Protein AF-A0A929J506-F1 (afdb_monomer)

Radius of gyration: 18.13 Å; Cα contacts (8 Å, |Δi|>4): 39; chains: 1; bounding box: 48×22×49 Å

Mean predicted aligned error: 9.11 Å

Foldseek 3Di:
DDPVVVVVVVVPPPPPQVADPQLRDRDDPCVVVVCCQVPPPHGSVVVVVDDDDPVVVVVVQVCCVVPVVRDDDDDD

Secondary structure (DSSP, 8-state):
--HHHHHHHHT-------B-TTT--B--TTHHHHHHHHSSSS-HHHHHH----HHHHHHHHHHHHHHT-PPPPP--

Solvent-accessible surface area (backbone atoms only — not comparable to full-atom values): 4893 Å² total; per-residue (Å²): 141,56,75,72,62,55,58,60,62,68,71,67,66,69,76,78,68,52,51,40,88,87,48,65,44,67,65,54,91,67,36,67,59,51,49,60,67,61,44,72,88,43,57,39,67,63,62,67,68,57,88,63,57,73,67,54,47,50,52,49,53,53,46,33,40,77,75,68,68,44,76,85,79,81,87,127

Sequence (76 aa):
MNIITIVILVLSGSLLSNIDKESGMIISENWELVKTNCTGCHTAPLVTSQRNNRDGWIEIIRWMQDKQGLWQFDVD

pLDDT: mean 86.14, std 16.33, range [53.59, 98.19]

Structure (mmCIF, N/CA/C/O backbone):
data_AF-A0A929J506-F1
#
_entry.id   AF-A0A929J506-F1
#
loop_
_atom_site.group_PDB
_atom_site.id
_atom_site.type_symbol
_atom_site.label_atom_id
_atom_site.label_alt_id
_atom_site.label_comp_id
_atom_site.label_asym_id
_atom_site.label_entity_id
_atom_site.label_seq_id
_atom_site.pdbx_PDB_ins_code
_atom_site.Cartn_x
_atom_site.Cartn_y
_atom_site.Cartn_z
_atom_site.occupancy
_atom_site.B_iso_or_equiv
_atom_site.auth_seq_id
_atom_site.auth_comp_id
_atom_site.auth_asym_id
_atom_site.auth_atom_id
_atom_site.pdbx_PDB_model_num
ATOM 1 N N . MET A 1 1 ? 31.308 -10.857 -31.218 1.00 55.31 1 MET A N 1
ATOM 2 C CA . MET A 1 1 ? 30.037 -10.111 -31.110 1.00 55.31 1 MET A CA 1
ATOM 3 C C . MET A 1 1 ? 29.062 -10.758 -32.083 1.00 55.31 1 MET A C 1
ATOM 5 O O . MET A 1 1 ? 29.245 -10.606 -33.280 1.00 55.31 1 MET A O 1
ATOM 9 N N . ASN A 1 2 ? 28.181 -11.637 -31.594 1.00 57.31 2 ASN A N 1
ATOM 10 C CA . ASN A 1 2 ? 27.374 -12.534 -32.432 1.00 57.31 2 ASN A CA 1
ATOM 11 C C . ASN A 1 2 ? 25.965 -11.949 -32.625 1.00 57.31 2 ASN A C 1
ATOM 13 O O . ASN A 1 2 ? 25.406 -11.391 -31.683 1.00 57.31 2 ASN A O 1
ATOM 17 N N 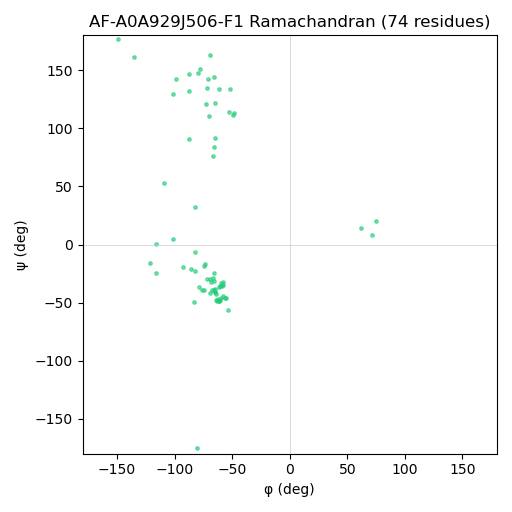. ILE A 1 3 ? 25.381 -12.092 -33.817 1.00 61.53 3 ILE A N 1
ATOM 18 C CA . ILE A 1 3 ? 24.043 -11.567 -34.158 1.00 61.53 3 ILE A CA 1
ATOM 19 C C . ILE A 1 3 ? 22.970 -12.135 -33.210 1.00 61.53 3 ILE A C 1
ATOM 21 O O . ILE A 1 3 ? 22.048 -11.424 -32.819 1.00 61.53 3 ILE A O 1
ATOM 25 N N . ILE A 1 4 ? 23.158 -13.371 -32.735 1.00 61.50 4 ILE A N 1
ATOM 26 C CA . ILE A 1 4 ? 22.299 -14.020 -31.729 1.00 61.50 4 ILE A CA 1
ATOM 27 C C . ILE A 1 4 ? 22.274 -13.233 -30.403 1.00 61.50 4 ILE A C 1
ATOM 29 O O . ILE A 1 4 ? 21.235 -13.131 -29.758 1.00 61.50 4 ILE A O 1
ATOM 33 N N . THR A 1 5 ? 23.393 -12.617 -30.011 1.00 56.31 5 THR A N 1
ATOM 34 C CA . THR A 1 5 ? 23.508 -11.825 -28.775 1.00 56.31 5 THR A CA 1
ATOM 35 C C . THR A 1 5 ? 22.753 -10.493 -28.868 1.00 56.31 5 THR A C 1
ATOM 37 O O . THR A 1 5 ? 22.253 -10.005 -27.860 1.00 56.31 5 THR A O 1
ATOM 40 N N . ILE A 1 6 ? 22.627 -9.917 -30.069 1.00 57.94 6 ILE A N 1
ATOM 41 C CA . ILE A 1 6 ? 21.907 -8.653 -30.298 1.00 57.94 6 ILE A CA 1
ATOM 42 C C . ILE A 1 6 ? 20.390 -8.867 -30.223 1.00 57.94 6 ILE A C 1
ATOM 44 O O . ILE A 1 6 ? 19.692 -8.049 -29.635 1.00 57.94 6 ILE A O 1
ATOM 48 N N . VAL A 1 7 ? 19.879 -9.987 -30.744 1.00 58.59 7 VAL A N 1
ATOM 49 C CA . VAL A 1 7 ? 18.437 -10.301 -30.730 1.00 58.59 7 VAL A CA 1
ATOM 50 C C . VAL A 1 7 ? 17.911 -10.515 -29.305 1.00 58.59 7 VAL A C 1
ATOM 52 O O . VAL A 1 7 ? 16.835 -10.029 -28.971 1.00 58.59 7 VAL A O 1
ATOM 55 N N . ILE A 1 8 ? 18.692 -11.168 -28.436 1.00 58.16 8 ILE A N 1
ATOM 56 C CA . ILE A 1 8 ? 18.324 -11.394 -27.026 1.00 58.16 8 ILE A CA 1
ATOM 57 C C . ILE A 1 8 ? 18.241 -10.071 -26.243 1.00 58.16 8 ILE A C 1
ATOM 59 O O . ILE A 1 8 ? 17.407 -9.937 -25.352 1.00 58.16 8 ILE A O 1
ATOM 63 N N . LEU A 1 9 ? 19.052 -9.068 -26.596 1.00 55.03 9 LEU A N 1
ATOM 64 C CA . LEU A 1 9 ? 19.055 -7.768 -25.918 1.00 55.03 9 LEU A CA 1
ATOM 65 C C . LEU A 1 9 ? 17.776 -6.947 -26.177 1.00 55.03 9 LEU A C 1
ATOM 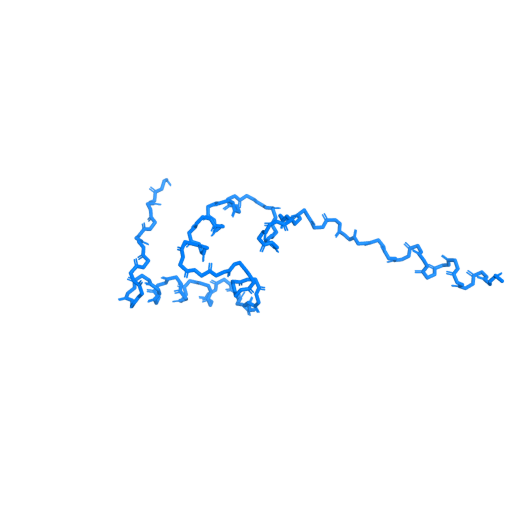67 O O . LEU A 1 9 ? 17.366 -6.169 -25.321 1.00 55.03 9 LEU A O 1
ATOM 71 N N . VAL A 1 10 ? 17.146 -7.123 -27.343 1.00 57.59 10 VAL A N 1
ATOM 72 C CA . VAL A 1 10 ? 15.979 -6.333 -27.788 1.00 57.59 10 VAL A CA 1
ATOM 73 C C . VAL A 1 10 ? 14.661 -6.851 -27.187 1.00 57.59 10 VAL A C 1
ATOM 75 O O . VAL A 1 10 ? 13.705 -6.093 -27.053 1.00 57.59 10 VAL A O 1
ATOM 78 N N . LEU A 1 11 ? 14.610 -8.118 -26.762 1.00 55.44 11 LEU A N 1
ATOM 79 C CA . LEU A 1 11 ? 13.432 -8.747 -26.139 1.00 55.44 11 LEU A CA 1
ATOM 80 C C . LEU A 1 11 ? 13.275 -8.445 -24.640 1.00 55.44 11 LEU A C 1
ATOM 82 O O . LEU A 1 11 ? 12.238 -8.755 -24.061 1.00 55.44 11 LEU A O 1
ATOM 86 N N . SER A 1 12 ? 14.253 -7.784 -24.020 1.00 58.19 12 SER A N 1
ATOM 87 C CA . SER A 1 12 ? 14.202 -7.325 -22.624 1.00 58.19 12 SER A CA 1
ATOM 88 C C . SER A 1 12 ? 13.446 -6.004 -22.469 1.00 58.19 12 SER A C 1
ATOM 90 O O . SER A 1 12 ? 13.793 -5.179 -21.624 1.00 58.19 12 SER A O 1
ATOM 92 N N . GLY A 1 13 ? 12.436 -5.769 -23.311 1.00 53.59 13 GLY A N 1
ATOM 93 C CA . GLY A 1 13 ? 11.493 -4.678 -23.135 1.00 53.59 13 GLY A CA 1
ATOM 94 C C . GLY A 1 13 ? 10.696 -4.936 -21.868 1.00 53.59 13 GLY A C 1
ATOM 95 O O . GLY A 1 13 ? 9.613 -5.512 -21.921 1.00 53.59 13 GLY A O 1
ATOM 96 N N . SER A 1 14 ? 11.250 -4.545 -20.723 1.00 59.41 14 SER A N 1
ATOM 97 C CA . SER A 1 14 ? 10.504 -4.400 -19.487 1.00 59.41 14 SER A CA 1
ATOM 98 C C . SER A 1 14 ? 9.275 -3.575 -19.845 1.00 59.41 14 SER A C 1
ATOM 100 O O . SER A 1 14 ? 9.416 -2.401 -20.194 1.00 59.41 14 SER A O 1
ATOM 102 N N . LEU A 1 15 ? 8.076 -4.172 -19.804 1.00 57.34 15 LEU A N 1
ATOM 103 C CA . LEU A 1 15 ? 6.872 -3.371 -19.638 1.00 57.34 15 LEU A CA 1
ATOM 104 C C . LEU A 1 15 ? 7.204 -2.457 -18.462 1.00 57.34 15 LEU A C 1
ATOM 106 O O . LEU A 1 15 ? 7.463 -2.954 -17.366 1.00 57.34 15 LEU A O 1
ATOM 110 N N . LEU A 1 16 ? 7.311 -1.154 -18.710 1.00 58.78 16 LEU A N 1
ATOM 111 C CA . LEU A 1 16 ? 7.489 -0.153 -17.670 1.00 58.78 16 LEU A CA 1
ATOM 112 C C . LEU A 1 16 ? 6.194 -0.156 -16.861 1.00 58.78 16 LEU A C 1
ATOM 114 O O . LEU A 1 16 ? 5.334 0.701 -17.035 1.00 58.78 16 LEU A O 1
ATOM 118 N N . SER A 1 17 ? 6.015 -1.167 -16.011 1.00 64.62 17 SER A N 1
ATOM 119 C CA . SER A 1 17 ? 5.108 -1.079 -14.889 1.00 64.62 17 SER A CA 1
ATOM 120 C C . SER A 1 17 ? 5.543 0.178 -14.164 1.00 64.62 17 SER A C 1
ATOM 122 O O . SER A 1 17 ? 6.692 0.278 -13.721 1.00 64.62 17 SER A O 1
ATOM 124 N N . ASN A 1 18 ? 4.663 1.169 -14.161 1.00 88.69 18 ASN A N 1
ATOM 125 C CA . ASN A 1 18 ? 4.865 2.400 -13.433 1.00 88.69 18 ASN A CA 1
ATOM 126 C C . ASN A 1 18 ? 4.865 1.970 -11.961 1.00 88.69 18 ASN A C 1
ATOM 128 O O . ASN A 1 18 ? 3.816 1.704 -11.401 1.00 88.69 18 ASN A O 1
ATOM 132 N N . ILE A 1 19 ? 6.038 1.663 -11.412 1.00 94.50 19 ILE A N 1
ATOM 133 C CA . ILE A 1 19 ? 6.198 1.158 -10.050 1.00 94.50 19 ILE A CA 1
ATOM 134 C C . ILE A 1 19 ? 6.654 2.333 -9.207 1.00 94.50 19 ILE A C 1
ATOM 136 O O . ILE A 1 19 ? 7.626 3.012 -9.554 1.00 94.50 19 ILE A O 1
ATOM 140 N N . ASP A 1 20 ? 5.976 2.549 -8.088 1.00 95.69 20 ASP A N 1
ATOM 141 C CA . ASP A 1 20 ? 6.426 3.507 -7.094 1.00 95.69 20 ASP A CA 1
ATOM 142 C C . ASP A 1 20 ? 7.757 3.038 -6.502 1.00 95.69 20 ASP A C 1
ATOM 144 O O . ASP A 1 20 ? 7.860 1.943 -5.947 1.00 95.69 20 ASP A O 1
ATOM 148 N N . LYS A 1 21 ? 8.792 3.871 -6.621 1.00 94.31 21 LYS A N 1
ATOM 149 C CA . LYS A 1 21 ? 10.159 3.501 -6.221 1.00 94.31 21 LYS A CA 1
ATOM 150 C C . LYS A 1 21 ? 10.300 3.274 -4.720 1.00 94.31 21 LYS A C 1
ATOM 152 O O . LYS A 1 21 ? 11.218 2.574 -4.307 1.00 94.31 21 LYS A O 1
ATOM 157 N N . GLU A 1 22 ? 9.432 3.885 -3.921 1.00 94.00 22 GLU A N 1
ATOM 158 C CA . GLU A 1 22 ? 9.470 3.771 -2.466 1.00 94.00 22 GLU A CA 1
ATOM 159 C C . GLU A 1 22 ? 8.758 2.504 -1.979 1.00 94.00 22 GLU A C 1
ATOM 161 O O . GLU A 1 22 ? 9.313 1.744 -1.189 1.00 94.00 22 GLU A O 1
ATOM 166 N N . SER A 1 23 ? 7.534 2.260 -2.455 1.00 95.88 23 SER A N 1
ATOM 167 C CA . SER A 1 23 ? 6.706 1.149 -1.972 1.00 95.88 23 SER A CA 1
ATOM 168 C C . SER A 1 23 ? 6.835 -0.140 -2.784 1.00 95.88 23 SER A C 1
ATOM 170 O O . SER A 1 23 ? 6.467 -1.207 -2.295 1.00 95.88 23 SER A O 1
ATOM 172 N N . GLY A 1 24 ? 7.320 -0.070 -4.025 1.00 95.00 24 GLY A N 1
ATOM 173 C CA . GLY A 1 24 ? 7.295 -1.197 -4.958 1.00 95.00 24 GLY A CA 1
ATOM 174 C C . GLY A 1 24 ? 5.894 -1.535 -5.486 1.00 95.00 24 GLY A C 1
ATOM 175 O O . GLY A 1 24 ? 5.729 -2.558 -6.149 1.00 95.00 24 GLY A O 1
ATOM 176 N N . MET A 1 25 ? 4.881 -0.707 -5.201 1.00 95.56 25 MET A N 1
ATOM 177 C CA . MET A 1 25 ? 3.512 -0.900 -5.683 1.00 95.56 25 MET A CA 1
ATOM 178 C C . MET A 1 25 ? 3.360 -0.464 -7.142 1.00 95.56 25 MET A C 1
ATOM 180 O O . MET A 1 25 ? 4.038 0.448 -7.613 1.00 95.56 25 MET A O 1
ATOM 184 N N . ILE A 1 26 ? 2.425 -1.098 -7.850 1.00 93.94 26 ILE A N 1
ATOM 185 C CA . ILE A 1 26 ? 2.026 -0.684 -9.197 1.00 93.94 26 ILE A CA 1
ATOM 186 C C . ILE A 1 26 ? 1.201 0.607 -9.091 1.00 93.94 26 ILE A C 1
ATOM 188 O O . ILE A 1 26 ? 0.137 0.625 -8.472 1.00 93.94 26 ILE A O 1
ATOM 192 N N . ILE A 1 27 ? 1.676 1.667 -9.738 1.00 95.06 27 ILE A N 1
ATOM 193 C CA . ILE A 1 27 ? 0.986 2.943 -9.915 1.00 95.06 27 ILE A CA 1
ATOM 194 C C . ILE A 1 27 ? -0.182 2.716 -10.876 1.00 95.06 27 ILE A C 1
ATOM 196 O O . ILE A 1 27 ? -0.013 2.437 -12.064 1.00 95.06 27 ILE A O 1
ATOM 200 N N . SER A 1 28 ? -1.380 2.803 -10.315 1.00 93.69 28 SER A N 1
ATOM 201 C CA . SER A 1 28 ? -2.679 2.644 -10.971 1.00 93.69 28 SER A CA 1
ATOM 202 C C . SER A 1 28 ? -3.703 3.516 -10.247 1.00 93.69 28 SER A C 1
ATOM 204 O O . SER A 1 28 ? -3.366 4.166 -9.263 1.00 93.69 28 SER A O 1
ATOM 206 N N . GLU A 1 29 ? -4.944 3.585 -10.713 1.00 94.31 29 GLU A N 1
ATOM 207 C CA . GLU A 1 29 ? -5.973 4.354 -10.010 1.00 94.31 29 GLU A CA 1
ATOM 208 C C . GLU A 1 29 ? -6.053 3.958 -8.519 1.00 94.31 29 GLU A C 1
ATOM 210 O O . GLU A 1 29 ? -6.031 2.776 -8.179 1.00 94.31 29 GLU A O 1
ATOM 215 N N . ASN A 1 30 ? -6.103 4.952 -7.626 1.00 92.44 30 ASN A N 1
ATOM 216 C CA . ASN A 1 30 ? -6.176 4.782 -6.167 1.00 92.44 30 ASN A CA 1
ATOM 217 C C . ASN A 1 30 ? -4.983 4.063 -5.498 1.00 92.44 30 ASN A C 1
ATOM 219 O O . ASN A 1 30 ? -5.064 3.702 -4.322 1.00 92.44 30 ASN A O 1
ATOM 223 N N . TRP A 1 31 ? -3.844 3.889 -6.180 1.00 95.06 31 TRP A N 1
ATOM 224 C CA . TRP A 1 31 ? -2.669 3.223 -5.594 1.00 95.06 31 TRP A CA 1
ATOM 225 C C . TRP A 1 31 ? -2.130 3.922 -4.330 1.00 95.06 31 TRP A C 1
ATOM 227 O O . T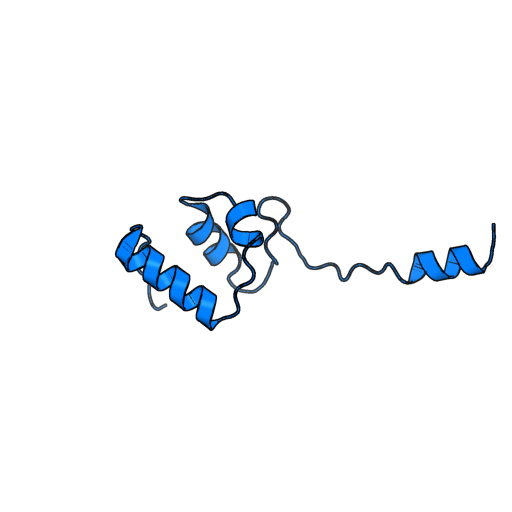RP A 1 31 ? -1.670 3.253 -3.406 1.00 95.06 31 TRP A O 1
ATOM 237 N N . GLU A 1 32 ? -2.224 5.253 -4.248 1.00 95.56 32 GLU A N 1
ATOM 238 C CA . GLU A 1 32 ? -1.783 6.034 -3.079 1.00 95.56 32 GLU A CA 1
ATOM 239 C C . GLU A 1 32 ? -2.659 5.781 -1.850 1.00 95.56 32 GLU A C 1
ATOM 241 O O . GLU A 1 32 ? -2.154 5.763 -0.723 1.00 95.56 32 GLU A O 1
ATOM 246 N N . LEU A 1 33 ? -3.955 5.517 -2.062 1.00 95.00 33 LEU A N 1
ATOM 247 C CA . LEU A 1 33 ? -4.863 5.097 -0.999 1.00 95.00 33 LEU A CA 1
ATOM 248 C C . LEU A 1 33 ? -4.406 3.745 -0.448 1.00 95.00 33 LEU A C 1
ATOM 250 O O . LEU A 1 33 ? -4.260 3.588 0.763 1.00 95.00 33 LEU A O 1
ATOM 254 N N . VAL A 1 34 ? -4.105 2.784 -1.325 1.00 94.69 34 VAL A N 1
ATOM 255 C CA . VAL A 1 34 ? -3.587 1.470 -0.912 1.00 94.69 34 VAL A CA 1
ATOM 256 C C . VAL A 1 34 ? -2.263 1.619 -0.162 1.00 94.69 34 VAL A C 1
ATOM 258 O O . VAL A 1 34 ? -2.127 1.066 0.929 1.00 94.69 34 VAL A O 1
ATOM 261 N N . LYS A 1 35 ? -1.314 2.404 -0.692 1.00 96.81 35 LYS A N 1
ATOM 262 C CA . LYS A 1 35 ? -0.027 2.684 -0.037 1.00 96.81 35 LYS A CA 1
ATOM 263 C C . LYS A 1 35 ? -0.246 3.215 1.375 1.00 96.81 35 LYS A C 1
ATOM 265 O O . LYS A 1 35 ? 0.192 2.581 2.328 1.00 96.81 35 LYS A O 1
ATOM 270 N N . THR A 1 36 ? -0.999 4.302 1.514 1.00 96.00 36 THR A N 1
ATOM 271 C CA . THR A 1 36 ? -1.265 4.954 2.804 1.00 96.00 36 THR A CA 1
ATOM 272 C C . THR A 1 36 ? -1.873 3.997 3.832 1.00 96.00 36 THR A C 1
ATOM 274 O O . THR A 1 36 ? -1.414 3.942 4.972 1.00 96.00 36 THR A O 1
ATOM 277 N N . ASN A 1 37 ? -2.872 3.205 3.436 1.00 95.88 37 ASN A N 1
ATOM 278 C CA . ASN A 1 37 ? -3.583 2.318 4.358 1.00 95.88 37 ASN A CA 1
ATOM 279 C C . ASN A 1 37 ? -2.784 1.057 4.717 1.00 95.88 37 ASN A C 1
ATOM 281 O O . ASN A 1 37 ? -2.796 0.620 5.866 1.00 95.88 37 ASN A O 1
ATOM 285 N N . CYS A 1 38 ? -2.068 0.464 3.761 1.00 95.69 38 CYS A N 1
ATOM 286 C CA . CYS A 1 38 ? -1.362 -0.799 3.981 1.00 95.69 38 CYS A CA 1
ATOM 287 C C . CYS A 1 38 ? 0.035 -0.619 4.585 1.00 95.69 38 CYS A C 1
ATOM 289 O O . CYS A 1 38 ? 0.555 -1.563 5.182 1.00 95.69 38 CYS A O 1
ATOM 291 N N . THR A 1 39 ? 0.649 0.564 4.459 1.00 96.88 39 THR A N 1
ATOM 292 C CA . THR A 1 39 ? 1.978 0.835 5.033 1.00 96.88 39 THR A CA 1
ATOM 293 C C . THR A 1 39 ? 1.948 1.626 6.339 1.00 96.88 39 THR A C 1
ATOM 295 O O . THR A 1 39 ? 3.003 1.960 6.870 1.00 96.88 39 THR A O 1
ATOM 298 N N . GLY A 1 40 ? 0.763 1.913 6.891 1.00 95.31 40 GLY A N 1
ATOM 299 C CA . GLY A 1 40 ? 0.632 2.597 8.184 1.00 95.31 40 GLY A CA 1
ATOM 300 C C . GLY A 1 40 ? 1.138 1.770 9.375 1.00 95.31 40 GLY A C 1
ATOM 301 O O . GLY A 1 40 ? 1.621 2.331 10.355 1.00 95.31 40 GLY A O 1
ATOM 302 N N . CYS A 1 41 ? 1.070 0.437 9.285 1.00 96.81 41 CYS A N 1
ATOM 303 C CA . CYS A 1 41 ? 1.495 -0.481 10.354 1.00 96.81 41 CYS A CA 1
ATOM 304 C C . CYS A 1 41 ? 2.589 -1.474 9.924 1.00 96.81 41 CYS A C 1
ATOM 306 O O . CYS A 1 41 ? 3.224 -2.109 10.769 1.00 96.81 41 CYS A O 1
ATOM 308 N N . HIS A 1 42 ? 2.806 -1.643 8.620 1.00 95.44 42 HIS A N 1
ATOM 309 C CA . HIS A 1 42 ? 3.708 -2.641 8.048 1.00 95.44 42 HIS A CA 1
ATOM 310 C C . HIS A 1 42 ? 4.572 -2.040 6.944 1.00 95.44 42 HIS A C 1
ATOM 312 O O . HIS A 1 42 ? 4.262 -0.997 6.379 1.00 95.44 42 HIS A O 1
ATOM 318 N N . THR A 1 43 ? 5.669 -2.711 6.607 1.00 97.00 43 THR A N 1
ATOM 319 C CA . THR A 1 43 ? 6.556 -2.245 5.541 1.00 97.00 43 THR A CA 1
ATOM 320 C C . THR A 1 43 ? 5.988 -2.600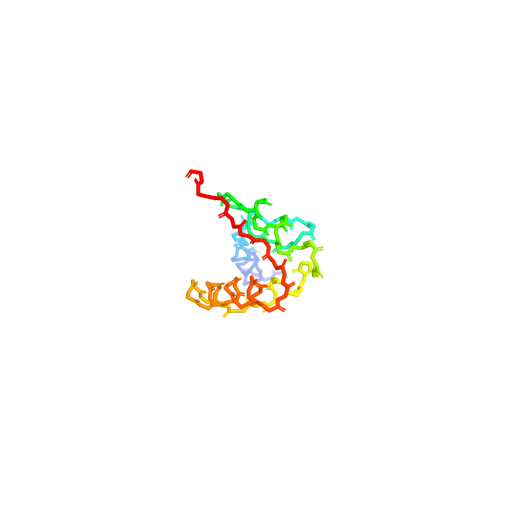 4.166 1.00 97.00 43 THR A C 1
ATOM 322 O O . THR A 1 43 ? 5.357 -3.643 3.977 1.00 97.00 43 THR A O 1
ATOM 325 N N . ALA A 1 44 ? 6.253 -1.756 3.170 1.00 97.12 44 ALA A N 1
ATOM 326 C CA . ALA A 1 44 ? 5.807 -1.998 1.801 1.00 97.12 44 ALA A CA 1
ATOM 327 C C . ALA A 1 44 ? 6.304 -3.336 1.196 1.00 97.12 44 ALA A C 1
ATOM 329 O O . ALA A 1 44 ? 5.520 -3.989 0.500 1.00 97.12 44 ALA A O 1
ATOM 330 N N . PRO A 1 45 ? 7.528 -3.829 1.499 1.00 97.12 45 PRO A N 1
ATOM 331 C CA . PRO A 1 45 ? 7.957 -5.165 1.087 1.00 97.12 45 PRO A CA 1
ATOM 332 C C . PRO A 1 45 ? 7.075 -6.301 1.615 1.00 97.12 45 PRO A C 1
ATOM 334 O O . PRO A 1 45 ? 6.844 -7.263 0.888 1.00 97.12 45 PRO A O 1
ATOM 337 N N . LEU A 1 46 ? 6.541 -6.201 2.842 1.00 96.81 46 LEU A N 1
ATOM 338 C CA . LEU A 1 46 ? 5.617 -7.217 3.354 1.00 96.81 46 LEU A CA 1
ATOM 339 C C . LEU A 1 46 ? 4.353 -7.257 2.493 1.00 96.81 46 LEU A C 1
ATOM 341 O O . LEU A 1 46 ? 3.966 -8.323 2.025 1.00 96.81 46 LEU A O 1
ATOM 345 N N . VAL A 1 47 ? 3.757 -6.093 2.224 1.00 96.38 47 VAL A N 1
ATOM 346 C CA . VAL A 1 47 ? 2.526 -5.969 1.429 1.00 96.38 47 VAL A CA 1
ATOM 347 C C . VAL A 1 47 ? 2.736 -6.480 0.001 1.00 96.38 47 VAL A C 1
ATOM 349 O O . VAL A 1 47 ? 1.964 -7.303 -0.481 1.00 96.38 47 VAL A O 1
ATOM 352 N N . THR A 1 48 ? 3.806 -6.047 -0.666 1.00 95.06 48 THR A N 1
ATOM 353 C CA . THR A 1 48 ? 4.100 -6.408 -2.068 1.00 95.06 48 THR A CA 1
ATOM 354 C C . THR A 1 48 ? 4.581 -7.850 -2.251 1.00 95.06 48 THR A C 1
ATOM 356 O O . THR A 1 48 ? 4.518 -8.379 -3.360 1.00 95.06 48 THR A O 1
ATOM 359 N N . SER A 1 49 ? 5.011 -8.521 -1.177 1.00 95.81 49 SER A N 1
ATOM 360 C CA . SER A 1 49 ? 5.338 -9.953 -1.205 1.00 95.81 49 SER A CA 1
ATOM 361 C C . SER A 1 49 ? 4.103 -10.863 -1.248 1.00 95.81 49 SER A C 1
ATOM 363 O O . SER A 1 49 ? 4.205 -12.023 -1.659 1.00 95.81 49 SER A O 1
ATOM 365 N N . GLN A 1 50 ? 2.930 -10.342 -0.873 1.00 94.69 50 GLN A N 1
ATOM 366 C CA . GLN A 1 50 ? 1.691 -11.111 -0.819 1.00 94.69 50 GLN A CA 1
ATOM 367 C C . GLN A 1 50 ? 1.162 -11.428 -2.222 1.00 94.69 50 GLN A C 1
ATOM 369 O O . GLN A 1 50 ? 1.059 -10.559 -3.088 1.00 94.69 50 GLN A O 1
ATOM 374 N N . ARG A 1 51 ? 0.757 -12.684 -2.441 1.00 93.50 51 ARG A N 1
ATOM 375 C CA . ARG A 1 51 ? 0.212 -13.167 -3.723 1.00 93.50 51 ARG A CA 1
ATOM 376 C C . ARG A 1 51 ? -1.283 -13.463 -3.650 1.00 93.50 51 ARG A C 1
ATOM 378 O O . ARG A 1 51 ? -1.719 -14.554 -4.003 1.00 93.50 51 ARG A O 1
ATOM 385 N N . ASN A 1 52 ? -2.061 -12.492 -3.184 1.00 95.19 52 ASN A N 1
ATOM 386 C CA . ASN A 1 52 ? -3.513 -12.629 -3.120 1.00 95.19 52 ASN A CA 1
ATOM 387 C C . ASN A 1 52 ? -4.179 -12.191 -4.422 1.00 95.19 52 ASN A C 1
ATOM 389 O O . ASN A 1 52 ? -3.742 -11.252 -5.092 1.00 95.19 52 ASN A O 1
ATOM 393 N N . ASN A 1 53 ? -5.276 -12.867 -4.746 1.00 96.50 53 ASN A N 1
ATOM 394 C CA . ASN A 1 53 ? -6.267 -12.360 -5.682 1.00 96.50 53 ASN A CA 1
ATOM 395 C C . ASN A 1 53 ? -7.198 -11.363 -4.960 1.00 96.50 53 ASN A C 1
ATOM 397 O O . ASN A 1 53 ? -7.000 -11.036 -3.789 1.00 96.50 53 ASN A O 1
ATOM 401 N N . ARG A 1 54 ? -8.226 -10.875 -5.661 1.00 95.69 54 ARG A N 1
ATOM 402 C CA . ARG A 1 54 ? -9.182 -9.906 -5.109 1.00 95.69 54 ARG A CA 1
ATOM 403 C C . ARG A 1 54 ? -9.838 -10.389 -3.811 1.00 95.69 54 ARG A C 1
ATOM 405 O O . ARG A 1 54 ? -9.897 -9.622 -2.855 1.00 95.69 54 ARG A O 1
ATOM 412 N N . ASP A 1 55 ? -10.298 -11.635 -3.775 1.00 97.75 55 ASP A N 1
ATOM 413 C CA . ASP A 1 55 ? -11.020 -12.176 -2.620 1.00 97.75 55 ASP A CA 1
ATOM 414 C C . ASP A 1 55 ? -10.090 -12.340 -1.414 1.00 97.75 55 ASP A C 1
ATOM 416 O O . ASP A 1 55 ? -10.426 -11.896 -0.320 1.00 97.75 55 ASP A O 1
ATOM 420 N N . GLY A 1 56 ? -8.865 -12.831 -1.629 1.00 98.06 56 GLY A N 1
ATOM 421 C CA . GLY A 1 56 ? -7.859 -12.919 -0.568 1.00 98.06 56 GLY A CA 1
ATOM 422 C C . GLY A 1 56 ? -7.475 -11.550 0.008 1.00 98.06 56 GLY A C 1
ATOM 423 O O . GLY A 1 56 ? -7.282 -11.413 1.214 1.00 98.06 56 GLY A O 1
ATOM 424 N N . TRP A 1 57 ? -7.414 -10.499 -0.818 1.00 96.75 57 TRP A N 1
ATOM 425 C CA . TRP A 1 57 ? -7.194 -9.138 -0.315 1.00 96.75 57 TRP A CA 1
ATOM 426 C C . TRP A 1 57 ? -8.370 -8.620 0.513 1.00 96.75 57 TRP A C 1
ATOM 428 O O . TRP A 1 57 ? -8.149 -7.982 1.542 1.00 96.75 57 TRP A O 1
ATOM 438 N N . ILE A 1 58 ? -9.607 -8.917 0.107 1.00 97.25 58 ILE A N 1
ATOM 439 C CA . ILE A 1 58 ? -10.800 -8.564 0.885 1.00 97.25 58 ILE A CA 1
ATOM 440 C C . ILE A 1 58 ? -10.768 -9.264 2.242 1.00 97.25 58 ILE A C 1
ATOM 442 O O . ILE A 1 58 ? -10.967 -8.607 3.261 1.00 97.25 58 ILE A O 1
ATOM 446 N N . GLU A 1 59 ? -10.474 -10.563 2.278 1.00 98.12 59 GLU A N 1
ATOM 447 C CA . GLU A 1 59 ? -10.357 -11.322 3.526 1.00 98.12 59 GLU A CA 1
ATOM 448 C C . GLU A 1 59 ? -9.300 -10.726 4.457 1.00 98.12 59 GLU A C 1
ATOM 450 O O . GLU A 1 59 ? -9.571 -10.532 5.641 1.00 98.12 59 GLU A O 1
ATOM 455 N N . ILE A 1 60 ? -8.131 -10.357 3.926 1.00 97.06 60 ILE A N 1
ATOM 456 C CA . ILE A 1 60 ? -7.073 -9.705 4.707 1.00 97.06 60 ILE A CA 1
ATOM 457 C C . ILE A 1 60 ? -7.542 -8.368 5.267 1.00 97.06 60 ILE A C 1
ATOM 459 O O . ILE A 1 60 ? -7.362 -8.129 6.457 1.00 97.06 60 ILE A O 1
ATOM 463 N N . ILE A 1 61 ? -8.153 -7.507 4.450 1.00 96.88 61 ILE A N 1
ATOM 464 C CA . ILE A 1 61 ? -8.644 -6.199 4.907 1.00 96.88 61 ILE A CA 1
ATOM 465 C C . ILE A 1 61 ? -9.678 -6.389 6.018 1.00 96.88 61 ILE A C 1
ATOM 467 O O . ILE A 1 61 ? -9.578 -5.746 7.060 1.00 96.88 61 ILE A O 1
ATOM 471 N N . ARG A 1 62 ? -10.632 -7.312 5.846 1.00 97.56 62 ARG A N 1
ATOM 472 C CA . ARG A 1 62 ? -11.655 -7.600 6.863 1.00 97.56 62 ARG A CA 1
ATOM 473 C C .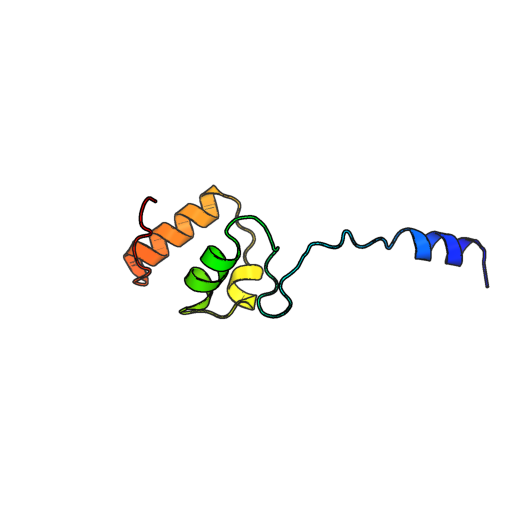 ARG A 1 62 ? -11.056 -8.189 8.134 1.00 97.56 62 ARG A C 1
ATOM 475 O O . ARG A 1 62 ? -11.437 -7.774 9.224 1.00 97.56 62 ARG A O 1
ATOM 482 N N . TRP A 1 63 ? -10.088 -9.090 8.012 1.00 97.88 63 TRP A N 1
ATOM 483 C CA . TRP A 1 63 ? -9.361 -9.629 9.157 1.00 97.88 63 TRP A CA 1
ATOM 484 C C . TRP A 1 63 ? -8.552 -8.547 9.882 1.00 97.88 63 TRP A C 1
ATOM 486 O O . TRP A 1 63 ? -8.587 -8.484 11.107 1.00 97.88 63 TRP A O 1
ATOM 496 N N . MET A 1 64 ? -7.866 -7.657 9.160 1.00 97.88 64 MET A N 1
ATOM 497 C CA . MET A 1 64 ? -7.130 -6.541 9.759 1.00 97.88 64 MET A CA 1
ATOM 498 C C . MET A 1 64 ? -8.075 -5.560 10.459 1.00 97.88 64 MET A C 1
ATOM 500 O O . MET A 1 64 ? -7.757 -5.078 11.544 1.00 97.88 64 MET A O 1
ATOM 504 N N . GLN A 1 65 ? -9.248 -5.300 9.881 1.00 97.25 65 GLN A N 1
ATOM 505 C CA . GLN A 1 65 ? -10.275 -4.454 10.492 1.00 97.25 65 GLN A CA 1
ATOM 506 C C . GLN A 1 65 ? -10.843 -5.064 11.779 1.00 97.25 65 GLN A C 1
ATOM 508 O O . GLN A 1 65 ? -11.028 -4.359 12.764 1.00 97.25 65 GLN A O 1
ATOM 513 N N . ASP A 1 66 ? -11.083 -6.376 11.796 1.00 98.19 66 ASP A N 1
ATOM 514 C CA . ASP A 1 66 ? -11.643 -7.083 12.954 1.00 98.19 66 ASP A CA 1
ATOM 515 C C . ASP A 1 66 ? -10.598 -7.364 14.051 1.00 98.19 66 ASP A C 1
ATOM 517 O O . ASP A 1 66 ? -10.906 -7.317 15.241 1.00 98.19 66 ASP A O 1
ATOM 521 N N . LYS A 1 67 ? -9.348 -7.668 13.671 1.00 98.06 67 LYS A N 1
ATOM 522 C CA . LYS A 1 67 ? -8.325 -8.205 14.589 1.00 98.06 67 LYS A CA 1
ATOM 523 C C . LYS A 1 67 ? -7.108 -7.316 14.812 1.00 98.06 67 LYS A C 1
ATOM 525 O O . LYS A 1 67 ? -6.453 -7.479 15.835 1.00 98.06 67 LYS A O 1
ATOM 530 N N . GLN A 1 68 ? -6.782 -6.423 13.880 1.00 96.56 68 GLN A N 1
ATOM 531 C CA . GLN A 1 68 ? -5.545 -5.624 13.912 1.00 96.56 68 GLN A CA 1
ATOM 532 C C . GLN A 1 68 ? -5.799 -4.115 14.043 1.00 96.56 68 GLN A C 1
ATOM 534 O O . GLN A 1 68 ? -4.850 -3.339 14.078 1.00 96.56 68 GLN A O 1
ATOM 539 N N . GLY A 1 69 ? -7.063 -3.689 14.129 1.00 95.75 69 GLY A N 1
ATOM 540 C CA . GLY A 1 69 ? -7.420 -2.281 14.303 1.00 95.75 69 GLY A CA 1
ATOM 541 C C . GLY A 1 69 ? -7.260 -1.430 13.043 1.00 95.75 69 GLY A C 1
ATOM 542 O O . GLY A 1 69 ? -7.174 -0.208 13.156 1.00 95.75 69 GLY A O 1
ATOM 543 N N . LEU A 1 70 ? -7.231 -2.041 11.851 1.00 96.50 70 LEU A N 1
ATOM 544 C CA . LEU A 1 70 ? -7.359 -1.277 10.609 1.00 96.50 70 LEU A CA 1
ATOM 545 C C . LEU A 1 70 ? -8.723 -0.574 10.607 1.00 96.50 70 LEU A C 1
ATOM 547 O O . LEU A 1 70 ? -9.748 -1.165 10.948 1.00 96.50 70 LEU A O 1
ATOM 551 N N . TRP A 1 71 ? -8.741 0.701 10.250 1.00 95.00 71 TRP A N 1
ATOM 552 C CA . TRP A 1 71 ? -9.968 1.490 10.237 1.00 95.00 71 TRP A CA 1
ATOM 553 C C . TRP A 1 71 ? -10.924 1.047 9.120 1.00 95.00 71 TRP A C 1
ATOM 555 O O . TRP A 1 71 ? -10.558 0.342 8.172 1.00 95.00 71 TRP A O 1
ATOM 565 N N . GLN A 1 72 ? -12.189 1.451 9.249 1.00 94.38 72 GLN A N 1
ATOM 566 C CA . GLN A 1 72 ? -13.151 1.306 8.161 1.00 94.38 72 GLN A CA 1
ATOM 567 C C . GLN A 1 72 ? -12.806 2.300 7.053 1.00 94.38 72 GLN A C 1
ATOM 569 O O . GLN A 1 72 ? -12.362 3.410 7.330 1.00 94.38 72 GLN A O 1
ATOM 574 N N . PHE A 1 73 ? -12.978 1.877 5.805 1.00 89.19 73 PHE A N 1
ATOM 575 C CA . PHE A 1 73 ? -12.865 2.782 4.670 1.00 89.19 73 PHE A CA 1
ATOM 576 C C . PHE A 1 73 ? -14.225 3.424 4.444 1.00 89.19 73 PHE A C 1
ATOM 578 O O . PHE A 1 73 ? -15.238 2.716 4.429 1.00 89.19 73 PHE A O 1
ATOM 585 N N . ASP A 1 74 ? -14.231 4.742 4.294 1.00 81.38 74 ASP A N 1
ATOM 586 C CA . ASP A 1 74 ? -15.436 5.472 3.940 1.00 81.38 74 ASP A CA 1
ATOM 587 C C . ASP A 1 74 ? -15.872 5.079 2.522 1.00 81.38 74 ASP A C 1
ATOM 589 O O . ASP A 1 74 ? -15.056 4.760 1.651 1.00 81.38 74 ASP A O 1
ATOM 593 N N . VAL A 1 75 ? -17.186 5.014 2.323 1.00 61.47 75 VAL A N 1
ATOM 594 C CA . VAL A 1 75 ? -17.784 4.864 0.997 1.00 61.47 75 VAL A CA 1
ATOM 595 C C . VAL A 1 75 ? -17.954 6.264 0.425 1.00 61.47 75 VAL A C 1
ATOM 597 O O . VAL A 1 75 ? -18.960 6.914 0.695 1.00 61.47 75 VAL A O 1
ATOM 600 N N . ASP A 1 76 ? -16.942 6.733 -0.296 1.00 58.22 76 ASP A N 1
ATOM 601 C CA . ASP A 1 76 ? -17.067 7.933 -1.128 1.00 58.22 76 ASP A CA 1
ATOM 602 C C . ASP A 1 76 ? -18.054 7.694 -2.288 1.00 58.22 76 ASP A C 1
ATOM 604 O O . ASP A 1 76 ? -18.008 6.597 -2.904 1.00 58.22 76 ASP A O 1
#

=== Feature glossary ===
Each block in this record encodes a different view of the same protein. In brief:

Predicted aligned error. PAE(i, j) answers: if I align the predicted and true structures on residue i, how far off (in Å) do I expect residue j to be? A block-diagonal PAE matrix with low values on the blocks and high values off-diagonal is the signature of a multi-domain protein with confidently predicted domains but uncertain inter-domain orientation.

Contact-map, Ramachandran, and PAE plots. Plot images: a contact map (which residues are close in 3D, as an N×N binary image), a Ramachandran scatter (backbone torsion angles, revealing secondary-structure composition at a glance), and — for AlphaFold structures — a PAE heatmap (pairwise prediction confidence).

Backbone torsions (φ/ψ). φ (phi) and ψ (psi) are the two rotatable backbone dihedrals per residue: φ is the C(i-1)–N–Cα–C torsion, ψ is the N–Cα–C–N(i+1) tor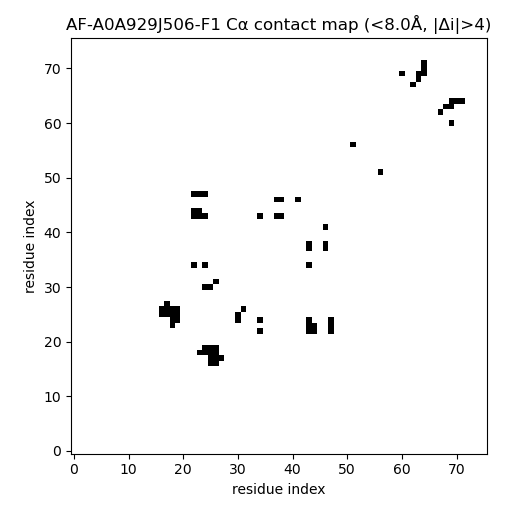sion, both in degrees on (−180°, 180°]. α-helical residues cluster near (−60°, −45°); β-strand residues near (−120°, +130°). A Ramachandran plot is simply a scatter of (φ, ψ) for every residue.

Foldseek 3Di. A 3Di character summarizes, for each residue, the relative orientation of the Cα frame of its nearest spatial neighbor. Because it encodes fold topology rather than chemistry, 3Di alignments detect remote structural similarity that sequen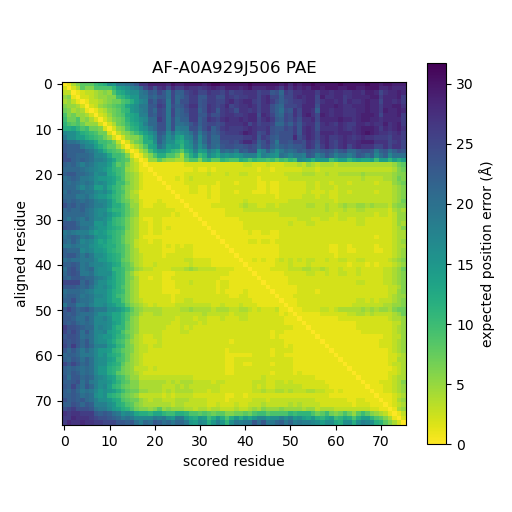ce alignment misses.

Radius of gyration, Cα contacts, bounding box. Three whole-structure scalars: the radius of gyration (RMS distance of Cα from centroid, in Å), the count of Cα–Cα contacts (pairs closer than 8 Å and separated by more than four residues in sequence — i.e. tertiary, not local, contacts), and the bounding-box dimensions. Together they distinguish compact globular folds from extended fibres or disordered chains.

Sequence. Sequence gives the chain of amino acids in standard one-letter c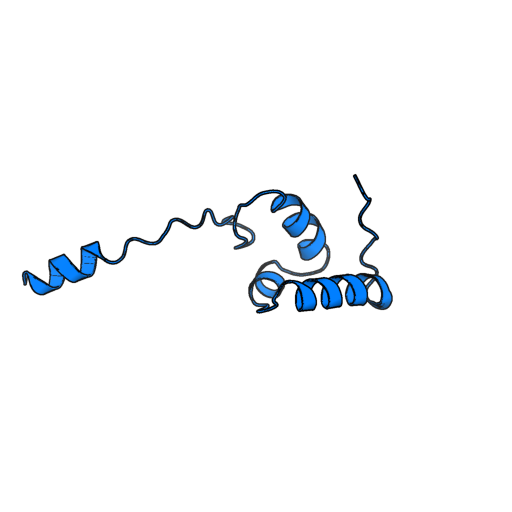ode (A=alanine, C=cysteine, …, Y=tyrosine), read N→C. It is the only feature that is directly encoded by the gene; all structural features are derived from the folded form of this sequence.

mmCIF coordinates. Atomic coordinates in PDBx/mmCIF format — the same representation the Protein Data Bank distributes. Each line of the _atom_site loop places one backbone atom in Cartesian space (units: ångströms, origin: arbitrary).

Secondary structure (3-state, P-SEA). Three-state secondary structure (P-SEA) collapses the eight DSSP classes into helix (a), strand (b), and coil (c). P-SEA assigns these from Cα geometry alone — distances and angles — without requiring backbone oxygens, so it works on any Cα trace.

InterPro / GO / CATH / organism. Functional annotations link the protein to curated databases. InterPro entries identify conserved domains and families by matching the sequence against member-database signatures (Pfam, PROSITE, CDD, …). Gene Ontology (GO) terms describe molecular function, biological process, and cellular component in a controlled vocabulary. CATH places the structure in a hierarchical fold classification (Class/Architecture/Topology/Homologous-superfamily). The organism is the source species.

B-factor. B-factor (Debye–Waller factor) reflects atomic displacement in the crystal lattice. It is an experimental observable (units Å²), not a prediction; low values mean the atom is pinned down, high values mean it moves or is heterogeneous across the crystal.

Rendered structure images. Structure images are PyMOL renders from six orthogonal camera directions. Cartoon representation draws helices as coils and strands as arrows; sticks shows the backbone as bonds; surface shows the solvent-excluded envelope. Rainbow coloring maps sequence position to hue (blue→red, N→C); chain coloring assigns a distinct color per polypeptide.

Solvent-accessible surface area. Solvent-accessible surface area (SASA) is the area in Å² traced out by the centre of a 1.4 Å probe sphere (a water molecule) rolled over the protein's van der Waals surface (Shrake–Rupley / Lee–Richards construction). Buried residues have near-zero SASA; fully exposed residues can exceed 200 Å². The total SASA scales roughly with the number of surface residues.

Secondary structure (8-state, DSSP). The SS8 string is DSSP's per-residue secondary-structure call. α-helix (H) means an i→i+4 H-bond ladder; β-strand (E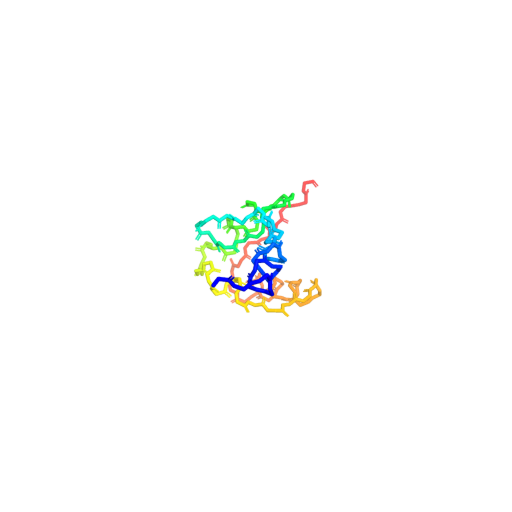) means the residue participates in a β-sheet; 3₁₀ (G) and π (I) are tighter and wider helices; T/S are turns/bends; '-' is loop.

pLDDT. For AlphaFold models, the B-factor field carries pLDDT — the model's own estimate of local accuracy on a 0–100 scale. Regions with pLDDT<50 should be treated as essentially unmodeled; they often correspond to intrinsically disordered segments.

Nearest PDB structures. Nearest PDB neighbors are the top structural matches found by Foldseek when searching this structure against the entire Protein Data Bank. Each hit reports a TM-score (0 to 1; >0.5 almost always implies the same fold) and an E-value. These are *structural* homologs — they may share no detectable sequence similarity.